Protein AF-A0A2V7VMG2-F1 (afdb_monomer)

Mean predicted aligned error: 9.2 Å

Structure (mmCIF, N/CA/C/O backbone):
data_AF-A0A2V7VMG2-F1
#
_entry.id   AF-A0A2V7VMG2-F1
#
loop_
_atom_site.group_PDB
_atom_site.id
_atom_site.type_symbol
_atom_site.label_atom_id
_atom_site.label_alt_id
_atom_site.label_comp_id
_atom_site.label_asym_id
_atom_site.label_entity_id
_atom_site.label_seq_id
_atom_site.pdbx_PDB_ins_code
_atom_site.Cartn_x
_atom_site.Cartn_y
_atom_site.Cartn_z
_atom_site.occupancy
_atom_site.B_iso_or_equiv
_atom_site.auth_seq_id
_atom_site.auth_comp_id
_atom_site.auth_asym_id
_atom_site.auth_atom_id
_atom_site.pdbx_PDB_model_num
ATOM 1 N N . MET A 1 1 ? -6.473 -31.212 -32.676 1.00 52.03 1 MET A N 1
ATOM 2 C CA . MET A 1 1 ? -7.184 -30.825 -31.430 1.00 52.03 1 MET A CA 1
ATOM 3 C C . MET A 1 1 ? -6.421 -31.169 -30.151 1.00 52.03 1 MET A C 1
ATOM 5 O O . MET A 1 1 ? -6.464 -30.375 -29.229 1.00 52.03 1 MET A O 1
ATOM 9 N N . ARG A 1 2 ? -5.682 -32.286 -30.075 1.00 48.19 2 ARG A N 1
ATOM 10 C CA . ARG A 1 2 ? -5.000 -32.722 -28.838 1.00 48.19 2 ARG A CA 1
ATOM 11 C C . ARG A 1 2 ? -3.807 -31.852 -28.399 1.00 48.19 2 ARG A C 1
ATOM 13 O O . ARG A 1 2 ? -3.529 -31.762 -27.213 1.00 48.19 2 ARG A O 1
ATOM 20 N N . THR A 1 3 ? -3.146 -31.175 -29.338 1.00 43.31 3 THR A N 1
ATOM 21 C CA . THR A 1 3 ? -2.019 -30.265 -29.062 1.00 43.31 3 THR A CA 1
ATOM 22 C C . THR A 1 3 ? -2.453 -28.898 -28.535 1.00 43.31 3 THR A C 1
ATOM 24 O O . THR A 1 3 ? -1.724 -28.315 -27.749 1.00 43.31 3 THR A O 1
ATOM 27 N N . LEU A 1 4 ? -3.655 -28.423 -28.886 1.00 49.12 4 LEU A N 1
ATOM 28 C CA . LEU A 1 4 ? -4.222 -27.167 -28.3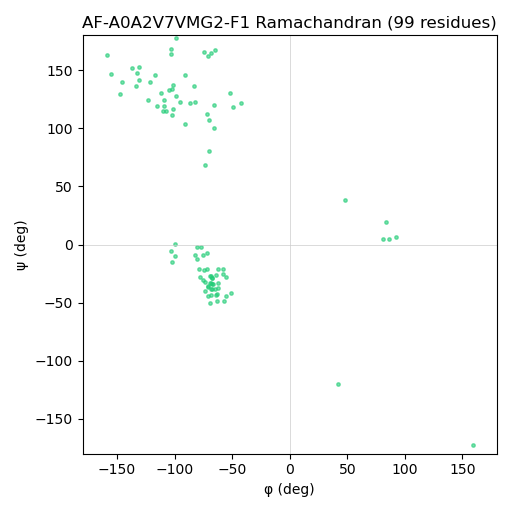67 1.00 49.12 4 LEU A CA 1
ATOM 29 C C . LEU A 1 4 ? -4.597 -27.271 -26.878 1.00 49.12 4 LEU A C 1
ATOM 31 O O . LEU A 1 4 ? -4.456 -26.306 -26.137 1.00 49.12 4 LEU A O 1
ATOM 35 N N . LEU A 1 5 ? -5.022 -28.457 -26.428 1.00 51.56 5 LEU A N 1
ATOM 36 C CA . LEU A 1 5 ? -5.315 -28.733 -25.016 1.00 51.56 5 LEU A CA 1
ATOM 37 C C . LEU A 1 5 ? -4.053 -28.712 -24.137 1.00 51.56 5 LEU A C 1
ATOM 39 O O . LEU A 1 5 ? -4.112 -28.267 -22.994 1.00 51.56 5 LEU A O 1
ATOM 43 N N . ALA A 1 6 ? -2.908 -29.150 -24.672 1.00 51.16 6 ALA A N 1
ATOM 44 C CA . ALA A 1 6 ? -1.647 -29.173 -23.932 1.00 51.16 6 ALA A CA 1
ATOM 45 C C . ALA A 1 6 ? -1.078 -27.763 -23.691 1.00 51.16 6 ALA A C 1
ATOM 47 O O . ALA A 1 6 ? -0.536 -27.496 -22.620 1.00 51.16 6 ALA A O 1
ATOM 48 N N . THR A 1 7 ? -1.248 -26.835 -24.639 1.00 53.06 7 THR A N 1
ATOM 49 C CA . THR A 1 7 ? -0.768 -25.450 -24.496 1.00 53.06 7 THR A CA 1
ATOM 50 C C . THR A 1 7 ? -1.572 -24.652 -23.469 1.00 53.06 7 THR A C 1
ATOM 52 O O . THR A 1 7 ? -0.994 -23.871 -22.718 1.00 53.06 7 THR A O 1
ATOM 55 N N . VAL A 1 8 ? -2.889 -24.877 -23.380 1.00 54.75 8 VAL A N 1
ATOM 56 C CA . VAL A 1 8 ? -3.749 -24.229 -22.370 1.00 54.75 8 VAL A CA 1
ATOM 57 C C . VAL A 1 8 ? -3.414 -24.717 -20.955 1.00 54.75 8 VAL A C 1
ATOM 59 O O . VAL A 1 8 ? -3.376 -23.917 -20.024 1.00 54.75 8 VAL A O 1
ATOM 62 N N . ALA A 1 9 ? -3.100 -26.006 -20.788 1.00 51.69 9 ALA A N 1
ATOM 63 C CA . ALA A 1 9 ? -2.751 -26.575 -19.485 1.00 51.69 9 ALA A CA 1
ATOM 64 C C . ALA A 1 9 ? -1.424 -26.029 -18.917 1.00 51.69 9 ALA A C 1
ATOM 66 O O . ALA A 1 9 ? -1.313 -25.830 -17.710 1.00 51.69 9 ALA A O 1
ATOM 67 N N . ILE A 1 10 ? -0.439 -25.729 -19.773 1.00 54.53 10 ILE A N 1
ATOM 68 C CA . ILE A 1 10 ? 0.854 -25.157 -19.351 1.00 54.53 10 ILE A CA 1
ATOM 69 C C . ILE A 1 10 ? 0.710 -23.679 -18.949 1.00 54.53 10 ILE A C 1
ATOM 71 O O . ILE A 1 10 ? 1.377 -23.233 -18.017 1.00 54.53 10 ILE A O 1
ATOM 75 N N . ALA A 1 11 ? -0.205 -22.932 -19.574 1.00 52.28 11 ALA A N 1
ATOM 76 C CA . ALA A 1 11 ? -0.474 -21.538 -19.208 1.00 52.28 11 ALA A CA 1
ATOM 77 C C . ALA A 1 11 ? -1.134 -21.389 -17.820 1.00 52.28 11 ALA A C 1
ATOM 79 O O . ALA A 1 11 ? -0.928 -20.384 -17.145 1.00 52.28 11 ALA A O 1
ATOM 80 N N . LEU A 1 12 ? -1.879 -22.401 -17.360 1.00 51.44 12 LEU A N 1
ATOM 81 C CA . LEU A 1 12 ? -2.544 -22.403 -16.048 1.00 51.44 12 LEU A CA 1
ATOM 82 C C . LEU A 1 12 ? -1.598 -22.724 -14.876 1.00 51.44 12 LEU A C 1
ATOM 84 O O . LEU A 1 12 ? -1.889 -22.352 -13.745 1.00 51.44 12 LEU A O 1
ATOM 88 N N . LEU A 1 13 ? -0.452 -23.364 -15.133 1.00 49.19 13 LEU A N 1
ATOM 89 C CA . LEU A 1 13 ? 0.559 -23.692 -14.111 1.00 49.19 13 LEU A CA 1
ATOM 90 C C . LEU A 1 13 ? 1.480 -22.508 -13.764 1.00 49.19 13 LEU A C 1
ATOM 92 O O . LEU A 1 13 ? 2.204 -22.564 -12.773 1.00 49.19 13 LEU A O 1
ATOM 96 N N . GLY A 1 14 ? 1.456 -21.443 -14.570 1.00 47.25 14 GLY A N 1
ATOM 97 C CA . GLY A 1 14 ? 2.219 -20.211 -14.351 1.00 47.25 14 GLY A CA 1
ATOM 98 C C . GLY A 1 14 ? 1.410 -19.073 -13.728 1.00 47.25 14 GLY A C 1
ATOM 99 O O . GLY A 1 14 ? 1.964 -17.993 -13.522 1.00 47.25 14 GLY A O 1
ATOM 100 N N . ALA A 1 15 ? 0.121 -19.288 -13.436 1.00 46.22 15 ALA A N 1
ATOM 101 C CA . ALA A 1 15 ? -0.719 -18.318 -12.748 1.00 46.22 15 ALA A CA 1
ATOM 102 C C . ALA A 1 15 ? -0.264 -18.223 -11.289 1.00 46.22 15 ALA A C 1
ATOM 104 O O . ALA A 1 15 ? -0.829 -18.844 -10.388 1.00 46.22 15 ALA A O 1
ATOM 105 N N . ARG A 1 16 ? 0.811 -17.460 -11.068 1.00 51.56 16 ARG A N 1
ATOM 106 C CA . ARG A 1 16 ? 1.164 -16.999 -9.735 1.00 51.56 16 ARG A CA 1
ATOM 107 C C . ARG A 1 16 ? -0.087 -16.348 -9.158 1.00 51.56 16 ARG A C 1
ATOM 109 O O . ARG A 1 16 ? -0.712 -15.556 -9.870 1.00 51.56 16 ARG A O 1
ATOM 116 N N . PRO A 1 17 ? -0.487 -16.705 -7.930 1.00 46.31 17 PRO A N 1
ATOM 117 C CA . PRO A 1 17 ? -1.581 -16.018 -7.283 1.00 46.31 17 PRO A CA 1
ATOM 118 C C . PRO A 1 17 ? -1.325 -14.512 -7.394 1.00 46.31 17 PRO A C 1
ATOM 120 O O . PRO A 1 17 ? -0.293 -14.029 -6.936 1.00 46.31 17 PRO A O 1
ATOM 123 N N . ALA A 1 18 ? -2.223 -13.792 -8.071 1.00 45.47 18 ALA A N 1
ATOM 124 C CA . ALA A 1 18 ? -2.206 -12.336 -8.134 1.00 45.47 18 ALA A CA 1
ATOM 125 C C . ALA A 1 18 ? -2.671 -11.825 -6.767 1.00 45.47 18 ALA A C 1
ATOM 127 O O . ALA A 1 18 ? -3.807 -11.396 -6.588 1.00 45.47 18 ALA A O 1
ATOM 128 N N . TRP A 1 19 ? -1.833 -12.047 -5.763 1.00 42.88 19 TRP A N 1
ATOM 129 C CA . TRP A 1 19 ? -2.034 -11.575 -4.407 1.00 42.88 19 TRP A CA 1
ATOM 130 C C . TRP A 1 19 ? -1.372 -10.213 -4.303 1.00 42.88 19 TRP A C 1
ATOM 132 O O . TRP A 1 19 ? -0.399 -9.926 -4.992 1.00 42.88 19 TRP A O 1
ATOM 142 N N . ALA A 1 20 ? -1.965 -9.344 -3.512 1.00 49.66 20 ALA A N 1
ATOM 143 C CA . ALA A 1 20 ? -1.495 -7.993 -3.325 1.00 49.66 20 ALA A CA 1
ATOM 144 C C . ALA A 1 20 ? -0.543 -7.974 -2.161 1.00 49.66 20 ALA A C 1
ATOM 146 O O . ALA A 1 20 ? -0.901 -8.224 -1.023 1.00 49.66 20 ALA A O 1
ATOM 147 N N . VAL A 1 21 ? 0.720 -7.891 -2.535 1.00 60.25 21 VAL A N 1
ATOM 148 C CA . VAL A 1 21 ? 1.862 -8.144 -1.686 1.00 60.25 21 VAL A CA 1
ATOM 149 C C . VAL A 1 21 ? 2.924 -7.173 -2.165 1.00 60.25 21 VAL A C 1
ATOM 151 O O . VAL A 1 21 ? 3.067 -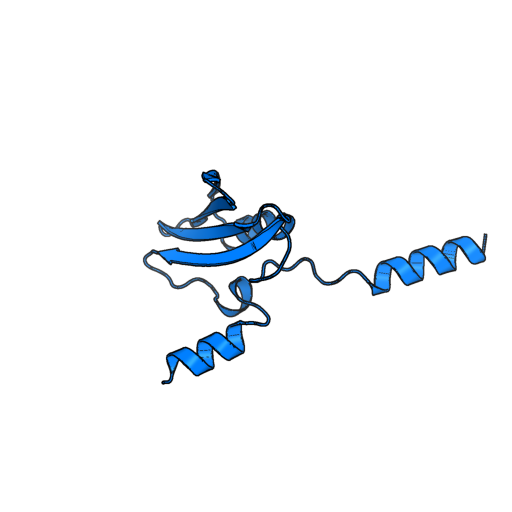6.953 -3.371 1.00 60.25 21 VAL A O 1
ATOM 154 N N . LEU A 1 22 ? 3.665 -6.581 -1.234 1.00 75.38 22 LEU A N 1
ATOM 155 C CA . LEU A 1 22 ? 4.881 -5.838 -1.554 1.00 75.38 22 LEU A CA 1
ATOM 156 C C . LEU A 1 22 ? 5.713 -6.611 -2.603 1.00 75.38 22 LEU A C 1
ATOM 158 O O . LEU A 1 22 ? 6.062 -7.770 -2.395 1.00 75.38 22 LEU A O 1
ATOM 162 N N . GLY A 1 23 ? 5.981 -5.989 -3.751 1.00 76.94 23 GLY A N 1
ATOM 163 C CA . GLY A 1 23 ? 6.642 -6.608 -4.905 1.00 76.94 23 GLY A CA 1
ATOM 164 C C . GLY A 1 23 ? 5.712 -7.231 -5.961 1.00 76.94 23 GLY A C 1
ATOM 165 O O . GLY A 1 23 ? 6.189 -7.896 -6.879 1.00 76.94 23 GLY A O 1
ATOM 166 N N . GLN A 1 24 ? 4.387 -7.064 -5.857 1.00 80.75 24 GLN A N 1
ATOM 167 C CA . GLN A 1 24 ? 3.408 -7.535 -6.852 1.00 80.75 24 GLN A CA 1
ATOM 168 C C . GLN A 1 24 ? 2.879 -6.403 -7.743 1.00 80.75 24 GLN A C 1
ATOM 170 O O . GLN A 1 24 ? 3.103 -5.219 -7.497 1.00 80.75 24 GLN A O 1
ATOM 175 N N . GLY A 1 25 ? 2.180 -6.778 -8.818 1.00 82.19 25 GLY A N 1
ATOM 176 C CA . GLY A 1 25 ? 1.679 -5.841 -9.826 1.00 82.19 25 GLY A CA 1
ATOM 177 C C . GLY A 1 25 ? 0.511 -4.952 -9.362 1.00 82.19 25 GLY A C 1
ATOM 178 O O . GLY A 1 25 ? -0.217 -5.289 -8.433 1.00 82.19 25 GLY A O 1
ATOM 179 N N . MET A 1 26 ? 0.256 -3.852 -10.077 1.00 79.50 26 MET A N 1
ATOM 180 C CA . MET A 1 26 ? -0.833 -2.885 -9.827 1.00 79.50 26 MET A CA 1
ATOM 181 C C . MET A 1 26 ? -2.239 -3.510 -9.773 1.00 79.50 26 MET A C 1
ATOM 183 O O . MET A 1 26 ? -3.120 -2.990 -9.092 1.00 79.50 26 MET A O 1
ATOM 187 N N . SER A 1 27 ? -2.476 -4.630 -10.465 1.00 77.81 27 SER A N 1
ATOM 188 C CA . SER A 1 27 ? -3.754 -5.365 -10.406 1.00 77.81 27 SER A CA 1
ATOM 189 C C . SER A 1 27 ? -4.123 -5.804 -8.988 1.00 77.81 27 SER A C 1
ATOM 191 O O . SER A 1 27 ? -5.289 -6.061 -8.684 1.00 77.81 27 SER A O 1
ATOM 193 N N . SER A 1 28 ? -3.125 -5.872 -8.119 1.00 77.81 28 SER A N 1
ATOM 194 C CA . SER A 1 28 ? -3.251 -6.344 -6.763 1.00 77.81 28 SER A CA 1
ATOM 195 C C . SER A 1 28 ? -3.934 -5.325 -5.831 1.00 77.81 28 SER A C 1
ATOM 197 O O . SER A 1 28 ? -4.782 -5.719 -5.033 1.00 77.81 28 SER A O 1
ATOM 199 N N . VAL A 1 29 ? -3.784 -4.022 -6.092 1.00 83.56 29 VAL A N 1
ATOM 200 C CA . VAL A 1 29 ? -4.497 -2.933 -5.392 1.00 83.56 29 VAL A CA 1
ATOM 201 C C . VAL A 1 29 ? -6.018 -3.157 -5.341 1.00 83.56 29 VAL A C 1
ATOM 203 O O . VAL A 1 29 ? -6.685 -2.917 -4.334 1.00 83.56 29 VAL A O 1
ATOM 206 N N . SER A 1 30 ? -6.612 -3.629 -6.445 1.00 86.69 30 SER A N 1
ATOM 207 C CA . SER A 1 30 ? -8.057 -3.890 -6.497 1.00 86.69 30 SER A CA 1
ATOM 208 C C . SER A 1 30 ? -8.475 -5.046 -5.585 1.00 86.69 30 SER A C 1
ATOM 210 O O . SER A 1 30 ? -9.619 -5.070 -5.130 1.00 86.69 30 SER A O 1
ATOM 212 N N . SER A 1 31 ? -7.585 -6.009 -5.343 1.00 88.00 31 SER A N 1
ATOM 213 C CA . SER A 1 31 ? -7.836 -7.121 -4.422 1.00 88.00 31 SER A CA 1
ATOM 214 C C . SER A 1 31 ? -7.770 -6.642 -2.973 1.00 88.00 31 SER A C 1
ATOM 216 O O . SER A 1 31 ? -8.641 -6.996 -2.177 1.00 88.00 31 SER A O 1
ATOM 218 N N . ASP A 1 32 ? -6.820 -5.766 -2.645 1.00 86.19 32 ASP A N 1
ATOM 219 C CA . ASP A 1 32 ? -6.714 -5.163 -1.310 1.00 86.19 32 ASP A CA 1
ATOM 220 C C . ASP A 1 32 ? -7.901 -4.272 -0.982 1.00 86.19 32 ASP A C 1
ATOM 222 O O . ASP A 1 32 ? -8.452 -4.344 0.120 1.00 86.19 32 ASP A O 1
ATOM 226 N N . GLN A 1 33 ? -8.399 -3.520 -1.965 1.00 92.62 33 GLN A N 1
ATOM 227 C CA . GLN A 1 33 ? -9.631 -2.756 -1.804 1.00 92.62 33 GLN A CA 1
ATOM 228 C C . GLN A 1 33 ? -10.798 -3.656 -1.359 1.00 92.62 33 GLN A C 1
ATOM 230 O O . GLN A 1 33 ? -11.568 -3.284 -0.467 1.00 92.62 33 GLN A O 1
ATOM 235 N N . GLN A 1 34 ? -10.943 -4.833 -1.977 1.00 91.00 34 GLN A N 1
ATOM 236 C CA . GLN A 1 34 ? -12.011 -5.781 -1.655 1.00 91.00 34 GLN A CA 1
ATOM 237 C C . GLN A 1 34 ? -11.833 -6.388 -0.259 1.00 91.00 34 GLN A C 1
ATOM 239 O O . GLN A 1 34 ? -12.805 -6.467 0.496 1.00 91.00 34 GLN A O 1
ATOM 244 N N . ARG A 1 35 ? -10.604 -6.774 0.102 1.00 87.75 35 ARG A N 1
ATOM 245 C CA . ARG A 1 35 ? -10.259 -7.367 1.408 1.00 87.75 35 ARG A CA 1
ATOM 246 C C . ARG A 1 35 ? -10.498 -6.398 2.557 1.00 87.75 35 ARG A C 1
ATOM 248 O O . ARG A 1 35 ? -11.201 -6.727 3.511 1.00 87.75 35 ARG A O 1
ATOM 255 N N . LEU A 1 36 ? -10.002 -5.170 2.414 1.00 90.44 36 LEU A N 1
ATOM 256 C CA . LEU A 1 36 ? -10.180 -4.089 3.385 1.00 90.44 36 LEU A CA 1
ATOM 257 C C . LEU A 1 36 ? -11.615 -3.543 3.402 1.00 90.44 36 LEU A C 1
ATOM 259 O O . LEU A 1 36 ? -11.944 -2.706 4.244 1.00 90.44 36 LEU A O 1
ATOM 263 N N . LYS A 1 37 ? -12.472 -3.990 2.468 1.00 92.88 37 LYS A N 1
ATOM 264 C CA . LYS A 1 37 ? -13.834 -3.474 2.243 1.00 92.88 37 LYS A CA 1
ATOM 265 C C . LYS A 1 37 ? -13.834 -1.947 2.173 1.00 92.88 37 LYS A C 1
ATOM 267 O O . LYS A 1 37 ? -14.713 -1.274 2.714 1.00 92.88 37 LYS A O 1
ATOM 272 N N . GLY A 1 38 ? -12.786 -1.415 1.553 1.00 92.88 38 GLY A N 1
ATOM 273 C CA . GLY A 1 38 ? -12.444 -0.009 1.603 1.00 92.88 38 GLY A CA 1
ATOM 274 C C . GLY A 1 38 ? -12.813 0.728 0.327 1.00 92.88 38 GLY A C 1
ATOM 275 O O . GLY A 1 38 ? -13.053 0.153 -0.739 1.00 92.88 38 GLY A O 1
ATOM 276 N N . ARG A 1 39 ? -12.833 2.052 0.427 1.00 96.50 39 ARG A N 1
ATOM 277 C CA . ARG A 1 39 ? -12.940 2.928 -0.735 1.00 96.50 39 ARG A CA 1
ATOM 278 C C . ARG A 1 39 ? -11.547 3.200 -1.289 1.00 96.50 39 ARG A C 1
ATOM 280 O O . ARG A 1 39 ? -10.726 3.771 -0.579 1.00 96.50 39 ARG A O 1
ATOM 287 N N . LEU A 1 40 ? -11.328 2.853 -2.556 1.00 96.06 40 LEU A N 1
ATOM 288 C CA . LEU A 1 40 ? -10.094 3.162 -3.276 1.00 96.06 40 LEU A CA 1
ATOM 289 C C . LEU A 1 40 ? -10.125 4.586 -3.850 1.00 96.06 40 LEU A C 1
ATOM 291 O O . LEU A 1 40 ? -11.125 5.024 -4.429 1.00 96.06 40 LEU A O 1
ATOM 295 N N . ARG A 1 41 ? -9.011 5.300 -3.706 1.00 96.38 41 ARG A N 1
ATOM 296 C CA . ARG A 1 41 ? -8.679 6.533 -4.425 1.00 96.38 41 ARG A CA 1
ATOM 297 C C . ARG A 1 41 ? -7.272 6.407 -4.986 1.00 96.38 41 ARG A C 1
ATOM 299 O O . ARG A 1 41 ? -6.392 5.887 -4.314 1.00 96.38 41 ARG A O 1
ATOM 306 N N . SER A 1 42 ? -7.054 6.914 -6.191 1.00 94.31 42 SER A N 1
ATOM 307 C CA . SER A 1 42 ? -5.737 6.895 -6.826 1.00 94.31 42 SER A CA 1
ATOM 308 C C . SER A 1 42 ? -5.284 8.308 -7.154 1.00 94.31 42 SER A C 1
ATOM 310 O O . SER A 1 42 ? -6.082 9.133 -7.599 1.00 94.31 42 SER A O 1
ATOM 312 N N . ALA A 1 43 ? -4.000 8.572 -6.946 1.00 92.06 43 ALA A N 1
ATOM 313 C CA . ALA A 1 43 ? -3.338 9.812 -7.313 1.00 92.06 43 ALA A CA 1
ATOM 314 C C . ALA A 1 43 ? -2.022 9.494 -8.028 1.00 92.06 43 ALA A C 1
ATOM 316 O O . ALA A 1 43 ? -1.364 8.501 -7.731 1.00 92.06 43 ALA A O 1
ATOM 317 N N . THR A 1 44 ? -1.627 10.337 -8.976 1.00 91.50 44 THR A N 1
ATOM 318 C CA . THR A 1 44 ? -0.313 10.222 -9.624 1.00 91.50 44 THR A CA 1
ATOM 319 C C . THR A 1 44 ? 0.659 11.147 -8.902 1.00 91.50 44 THR A C 1
ATOM 321 O O . THR A 1 44 ? 0.380 12.337 -8.777 1.00 91.50 44 THR A O 1
ATOM 324 N N . GLY A 1 45 ? 1.758 10.596 -8.391 1.00 82.81 45 GLY A N 1
ATOM 325 C CA . GLY A 1 45 ? 2.881 11.351 -7.841 1.00 82.81 45 GLY A CA 1
ATOM 326 C C . GLY A 1 45 ? 4.013 11.488 -8.860 1.00 82.81 45 GLY A C 1
ATOM 327 O O . GLY A 1 45 ? 3.954 10.938 -9.962 1.00 82.81 45 GLY A O 1
ATOM 328 N N . GLU A 1 46 ? 5.078 12.199 -8.492 1.00 89.12 46 GLU A N 1
ATOM 329 C CA . GLU A 1 46 ? 6.299 12.197 -9.298 1.00 89.12 46 GLU A CA 1
ATOM 330 C C . GLU A 1 46 ? 7.014 10.849 -9.156 1.00 89.12 46 GLU A C 1
ATOM 332 O O . GLU A 1 46 ? 7.501 10.492 -8.086 1.00 89.12 46 GLU A O 1
ATOM 337 N N . GLY A 1 47 ? 7.055 10.080 -10.247 1.00 91.06 47 GLY A N 1
ATOM 338 C CA . GLY A 1 47 ? 7.777 8.808 -10.307 1.00 91.06 47 GLY A CA 1
ATOM 339 C C . GLY A 1 47 ? 7.053 7.600 -9.703 1.00 91.06 47 GLY A C 1
ATOM 340 O O . GLY A 1 47 ? 7.642 6.525 -9.681 1.00 91.06 47 GLY A O 1
ATOM 341 N N . PHE A 1 48 ? 5.802 7.730 -9.246 1.00 94.00 48 PHE A N 1
ATOM 342 C CA . PHE A 1 48 ? 4.974 6.610 -8.776 1.00 94.00 48 PHE A CA 1
ATOM 343 C C . PHE A 1 48 ? 3.474 6.946 -8.807 1.00 94.00 48 PHE A C 1
ATOM 345 O O . PHE A 1 48 ? 3.076 8.110 -8.841 1.00 94.00 48 PHE A O 1
ATOM 352 N N . SER A 1 49 ? 2.623 5.926 -8.745 1.00 95.38 49 SER A N 1
ATOM 353 C CA . SER A 1 49 ? 1.187 6.068 -8.484 1.00 95.38 49 SER A CA 1
ATOM 354 C C . SER A 1 49 ? 0.879 5.705 -7.033 1.00 95.38 49 SER A C 1
ATOM 356 O O . SER A 1 49 ? 1.363 4.701 -6.519 1.00 95.38 49 SER A O 1
ATOM 358 N N . LEU A 1 50 ? 0.082 6.535 -6.364 1.00 95.94 50 LEU A N 1
ATOM 359 C CA . LEU A 1 50 ? -0.404 6.302 -5.010 1.00 95.94 50 LEU A CA 1
ATOM 360 C C . LEU A 1 50 ? -1.819 5.736 -5.069 1.00 95.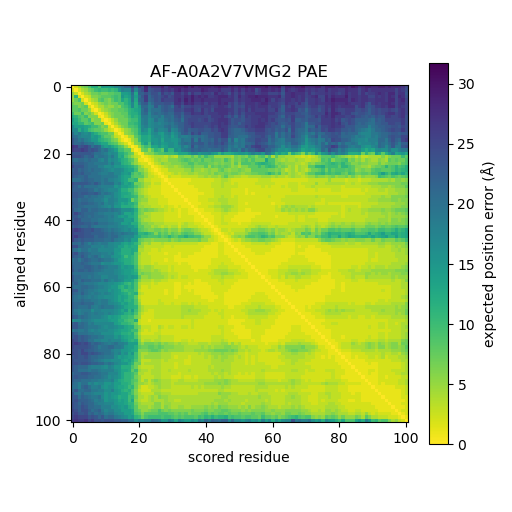94 50 LEU A C 1
ATOM 362 O O . LEU A 1 50 ? -2.707 6.342 -5.672 1.00 95.94 50 LEU A O 1
ATOM 366 N N . HIS A 1 51 ? -2.036 4.620 -4.387 1.00 96.31 51 HIS A N 1
ATOM 367 C CA . HIS A 1 51 ? -3.346 4.020 -4.193 1.00 96.31 51 HIS A CA 1
ATOM 368 C C . HIS A 1 51 ? -3.700 4.052 -2.707 1.00 96.31 51 HIS A C 1
ATOM 370 O O . HIS A 1 51 ? -2.987 3.510 -1.871 1.00 96.31 51 HIS A O 1
ATOM 376 N N . GLU A 1 52 ? -4.786 4.739 -2.372 1.00 96.81 52 GLU A N 1
ATOM 377 C CA . GLU A 1 52 ? -5.276 4.928 -1.013 1.00 96.81 52 GLU A CA 1
ATOM 378 C C . GLU A 1 52 ? -6.565 4.130 -0.810 1.00 96.81 52 GLU A C 1
ATOM 380 O O . GLU A 1 52 ? -7.572 4.391 -1.471 1.00 96.81 52 GLU A O 1
ATOM 385 N N . ILE A 1 53 ? -6.558 3.188 0.130 1.00 96.75 53 ILE A N 1
ATOM 386 C CA . ILE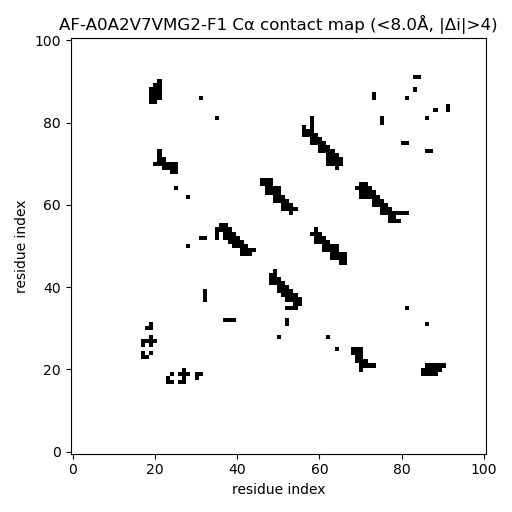 A 1 53 ? -7.721 2.389 0.513 1.00 96.75 53 ILE A CA 1
ATOM 387 C C . ILE A 1 53 ? -8.151 2.820 1.910 1.00 96.75 53 ILE A C 1
ATOM 389 O O . ILE A 1 53 ? -7.419 2.654 2.881 1.00 96.75 53 ILE A O 1
ATOM 393 N N . THR A 1 54 ? -9.346 3.397 2.021 1.00 97.06 54 THR A N 1
ATOM 394 C CA . THR A 1 54 ? -9.930 3.784 3.314 1.00 97.06 54 THR A CA 1
ATOM 395 C C . THR A 1 54 ? -10.977 2.761 3.738 1.00 97.06 54 THR A C 1
ATOM 397 O O . THR A 1 54 ? -12.027 2.666 3.099 1.00 97.06 54 THR A O 1
ATOM 400 N N . ALA A 1 55 ? -10.694 2.000 4.794 1.00 95.69 55 ALA A N 1
ATOM 401 C CA . ALA A 1 55 ? -11.620 1.047 5.399 1.00 95.69 55 ALA A CA 1
ATOM 402 C C . ALA A 1 55 ? -12.72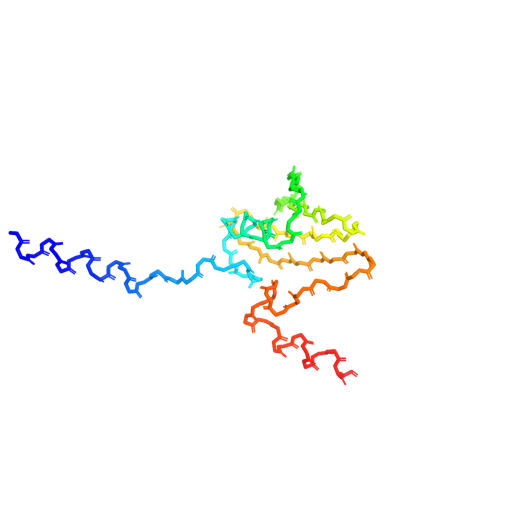0 1.754 6.215 1.00 95.69 55 ALA A C 1
ATOM 404 O O . ALA A 1 55 ? -12.636 2.946 6.524 1.00 95.69 55 ALA A O 1
ATOM 405 N N . ALA A 1 56 ? -13.780 1.016 6.558 1.00 94.50 56 ALA A N 1
ATOM 406 C CA . ALA A 1 56 ? -14.952 1.560 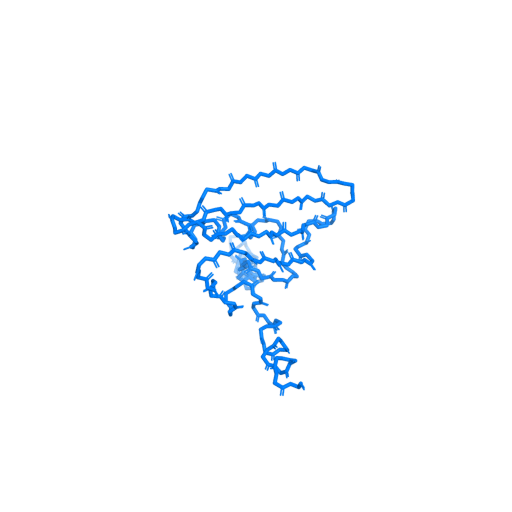7.253 1.00 94.50 56 ALA A CA 1
ATOM 407 C C . ALA A 1 56 ? -14.650 2.085 8.669 1.00 94.50 56 ALA A C 1
ATOM 409 O O . ALA A 1 56 ? -15.343 2.974 9.157 1.00 94.50 56 ALA A O 1
ATOM 410 N N . ASP A 1 57 ? -13.614 1.553 9.314 1.00 93.81 57 ASP A N 1
ATOM 411 C CA . ASP A 1 57 ? -13.128 1.981 10.628 1.00 93.81 57 ASP A CA 1
ATOM 412 C C . ASP A 1 57 ? -12.231 3.235 10.563 1.00 93.81 57 ASP A C 1
ATOM 414 O O . ASP A 1 57 ? -11.789 3.733 11.595 1.00 93.81 57 ASP A O 1
ATOM 418 N N . GLY A 1 58 ? -11.965 3.764 9.364 1.00 94.44 58 GLY A N 1
ATOM 419 C CA . GLY A 1 58 ? -11.067 4.897 9.145 1.00 94.44 58 GLY A CA 1
ATOM 420 C C . GLY A 1 58 ? -9.595 4.512 8.984 1.00 94.44 58 GLY A C 1
ATOM 421 O O . GLY A 1 58 ? -8.758 5.406 8.850 1.00 94.44 58 GLY A O 1
ATOM 422 N N . THR A 1 59 ? -9.262 3.219 8.960 1.00 95.81 59 THR A N 1
ATOM 423 C CA . THR A 1 59 ? -7.916 2.752 8.620 1.00 95.81 59 THR A CA 1
ATOM 424 C C . THR A 1 59 ? -7.615 3.072 7.158 1.00 95.81 59 THR A C 1
ATOM 426 O O . THR A 1 59 ? -8.322 2.650 6.242 1.00 95.81 59 THR A O 1
ATOM 429 N N . LEU A 1 60 ? -6.563 3.857 6.942 1.00 96.69 60 LEU A N 1
ATOM 430 C CA . LEU A 1 60 ? -6.053 4.246 5.637 1.00 96.69 60 LEU A CA 1
ATOM 431 C C . LEU A 1 60 ? -4.825 3.404 5.307 1.00 96.69 60 LEU A C 1
ATOM 433 O O . LEU A 1 60 ? -3.804 3.534 5.981 1.00 96.69 60 LEU A O 1
ATOM 437 N N . VAL A 1 61 ? -4.911 2.603 4.251 1.00 96.19 61 VAL A N 1
ATOM 438 C CA . VAL A 1 61 ? -3.780 1.896 3.641 1.00 96.19 61 VAL A CA 1
ATOM 439 C C . VAL A 1 61 ? -3.342 2.652 2.390 1.00 96.19 61 VAL A C 1
ATOM 441 O O . VAL A 1 61 ? -4.174 3.143 1.629 1.00 96.19 61 VAL A O 1
ATOM 444 N N . ARG A 1 62 ? -2.031 2.791 2.206 1.00 96.31 62 ARG A N 1
ATOM 445 C CA . ARG A 1 62 ? -1.395 3.426 1.053 1.00 96.31 62 ARG A CA 1
ATOM 446 C C . ARG A 1 62 ? -0.444 2.453 0.393 1.00 96.31 62 ARG A C 1
ATOM 448 O O . ARG A 1 62 ? 0.504 2.018 1.041 1.00 96.31 62 ARG A O 1
ATOM 455 N N . GLU A 1 63 ? -0.649 2.220 -0.888 1.00 95.31 63 GLU A N 1
ATOM 456 C CA . GLU A 1 63 ? 0.221 1.427 -1.748 1.00 95.31 63 GLU A CA 1
ATOM 457 C C . GLU A 1 63 ? 0.894 2.335 -2.775 1.00 95.31 63 GLU A C 1
ATOM 459 O O . GLU A 1 63 ? 0.252 3.162 -3.431 1.00 95.31 63 GLU A O 1
ATOM 464 N N . TYR A 1 64 ? 2.211 2.192 -2.889 1.00 94.56 64 TYR A N 1
ATOM 465 C CA . TYR A 1 64 ? 3.059 2.986 -3.768 1.00 94.56 64 TYR A CA 1
ATOM 466 C C . TYR A 1 64 ? 3.495 2.116 -4.939 1.00 94.56 64 TYR A C 1
ATOM 468 O O . TYR A 1 64 ? 4.209 1.132 -4.747 1.00 94.56 64 TYR A O 1
ATOM 476 N N . VAL A 1 65 ? 3.061 2.474 -6.144 1.00 94.44 65 VAL A N 1
ATOM 477 C CA . VAL A 1 65 ? 3.262 1.680 -7.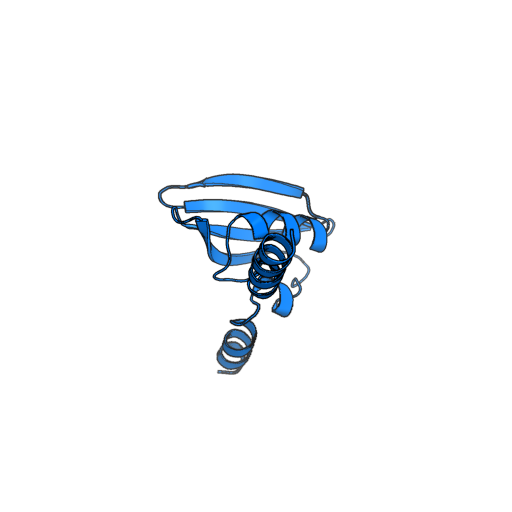358 1.00 94.44 65 VAL A CA 1
ATOM 478 C C . VAL A 1 65 ? 4.271 2.365 -8.269 1.00 94.44 65 VAL A C 1
ATOM 480 O O . VAL A 1 65 ? 4.100 3.525 -8.641 1.00 94.44 65 VAL A O 1
ATOM 483 N N . SER A 1 66 ? 5.333 1.656 -8.635 1.00 93.81 66 SER A N 1
ATOM 484 C CA . SER A 1 66 ? 6.375 2.153 -9.530 1.00 93.81 66 SER A CA 1
ATOM 485 C C . SER A 1 66 ? 5.841 2.338 -10.960 1.00 93.81 66 SER A C 1
ATOM 487 O O . SER A 1 66 ? 4.809 1.765 -11.318 1.00 93.81 66 SER A O 1
ATOM 489 N N . PRO A 1 67 ? 6.553 3.060 -11.843 1.00 91.75 67 PRO A N 1
ATOM 490 C CA . PRO A 1 67 ? 6.173 3.162 -13.253 1.00 91.75 67 PRO A CA 1
ATOM 491 C C . PRO A 1 67 ? 6.194 1.808 -13.981 1.00 91.75 67 PRO A C 1
ATOM 493 O O . PRO A 1 67 ? 5.534 1.651 -15.004 1.00 91.75 67 PRO A O 1
ATOM 496 N N . ALA A 1 68 ? 6.924 0.821 -13.443 1.00 90.88 68 ALA A N 1
ATOM 497 C CA . ALA A 1 68 ? 6.917 -0.561 -13.921 1.00 90.88 68 ALA A CA 1
ATOM 498 C C . ALA A 1 68 ? 5.666 -1.348 -13.475 1.00 90.88 68 ALA A C 1
ATOM 500 O O . ALA A 1 68 ? 5.495 -2.503 -13.858 1.00 90.88 68 ALA A O 1
ATOM 501 N N . GLY A 1 69 ? 4.782 -0.728 -12.687 1.00 88.56 69 GLY A N 1
ATOM 502 C CA . GLY A 1 69 ? 3.539 -1.321 -12.213 1.00 88.56 69 GLY A CA 1
ATOM 503 C C . GLY A 1 69 ? 3.699 -2.186 -10.967 1.00 88.56 69 GLY A C 1
ATOM 504 O O . GLY A 1 69 ? 2.814 -2.992 -10.712 1.00 88.56 69 GLY A O 1
ATOM 505 N N . GLU A 1 70 ? 4.785 -2.041 -10.206 1.00 90.88 70 GLU A N 1
ATOM 506 C CA . GLU A 1 70 ? 5.081 -2.854 -9.017 1.00 90.88 70 GLU A CA 1
ATOM 507 C C . GLU A 1 70 ? 4.841 -2.071 -7.722 1.00 90.88 70 GLU A C 1
ATOM 509 O O . GLU A 1 70 ? 5.307 -0.937 -7.593 1.00 90.88 70 GLU A O 1
ATOM 514 N N . VAL A 1 71 ? 4.152 -2.674 -6.750 1.00 92.19 71 VAL A N 1
ATOM 515 C CA . VAL A 1 71 ? 4.000 -2.116 -5.401 1.00 92.19 71 VAL A CA 1
ATOM 516 C C . VAL A 1 71 ? 5.345 -2.193 -4.680 1.00 92.19 71 VAL A C 1
ATOM 518 O O . VAL A 1 71 ? 5.763 -3.267 -4.264 1.00 92.19 71 VAL A O 1
ATOM 521 N N . PHE A 1 72 ? 6.025 -1.064 -4.498 1.00 92.25 72 PHE A N 1
ATOM 522 C CA . PHE A 1 72 ? 7.339 -1.009 -3.838 1.00 92.25 72 PHE A CA 1
ATOM 523 C C . PHE A 1 72 ? 7.273 -0.493 -2.396 1.00 92.25 72 PHE A C 1
ATOM 525 O O . PHE A 1 72 ? 8.282 -0.472 -1.691 1.00 92.25 72 PHE A O 1
ATOM 532 N N . GLY A 1 73 ? 6.099 -0.054 -1.946 1.00 92.62 73 GLY A N 1
ATOM 533 C CA . GLY A 1 73 ? 5.898 0.423 -0.587 1.00 92.62 73 GLY A CA 1
ATOM 534 C C . GLY A 1 73 ? 4.449 0.290 -0.152 1.00 92.62 73 GLY A C 1
ATOM 535 O O . GLY A 1 73 ? 3.533 0.470 -0.954 1.00 92.62 73 GLY A O 1
ATOM 536 N N . VAL A 1 74 ? 4.260 0.019 1.138 1.00 93.81 74 VAL A N 1
ATOM 537 C CA . VAL A 1 74 ? 2.955 0.001 1.801 1.00 93.81 74 VAL A CA 1
ATOM 538 C C . VAL A 1 74 ? 3.067 0.770 3.115 1.00 93.81 74 VAL A C 1
ATOM 540 O O . VAL A 1 74 ? 4.038 0.613 3.853 1.00 93.81 74 VAL A O 1
ATOM 543 N N . SER A 1 75 ? 2.083 1.612 3.421 1.00 93.81 75 SER A N 1
ATOM 544 C CA . SER A 1 75 ? 1.955 2.240 4.740 1.00 93.81 75 SER A CA 1
ATOM 545 C C . SER A 1 75 ? 0.506 2.227 5.200 1.00 93.81 75 SER A C 1
ATOM 547 O O . SER A 1 75 ? -0.405 2.256 4.378 1.00 93.81 75 SER A O 1
ATOM 549 N N . TRP A 1 76 ? 0.283 2.207 6.511 1.00 95.25 76 TRP A N 1
ATOM 550 C CA . TRP A 1 76 ? -1.054 2.296 7.084 1.00 95.25 76 TRP A CA 1
ATOM 551 C C . TRP A 1 76 ? -1.112 3.350 8.189 1.00 95.25 76 TRP A C 1
ATOM 553 O O . TRP A 1 76 ? -0.115 3.663 8.844 1.00 95.25 76 TRP A O 1
ATOM 563 N N . ARG A 1 77 ? -2.298 3.920 8.393 1.00 95.88 77 ARG A N 1
ATOM 564 C CA . ARG A 1 77 ? -2.607 4.829 9.498 1.00 95.88 77 ARG A CA 1
ATOM 565 C C . ARG A 1 77 ? -4.060 4.646 9.901 1.00 95.88 77 ARG A C 1
ATOM 567 O O . ARG A 1 77 ? -4.937 4.765 9.055 1.00 95.88 77 ARG A O 1
ATOM 574 N N . GLY A 1 78 ? -4.323 4.453 11.186 1.00 94.62 78 GLY A N 1
ATOM 575 C CA . GLY A 1 78 ? -5.691 4.342 11.672 1.00 94.62 78 GLY A CA 1
ATOM 576 C C . GLY A 1 78 ? -5.799 3.638 13.016 1.00 94.62 78 GLY A C 1
ATOM 577 O O . GLY A 1 78 ? -4.776 3.374 13.651 1.00 94.62 78 GLY A O 1
ATOM 578 N N . PRO A 1 79 ? -7.038 3.364 13.450 1.00 92.44 79 PRO A N 1
ATOM 579 C CA . PRO A 1 79 ? -7.313 2.720 14.729 1.00 92.44 79 PRO A CA 1
ATOM 580 C C . PRO A 1 79 ? -6.995 1.221 14.735 1.00 92.44 79 PRO A C 1
ATOM 582 O O . PRO A 1 79 ? -6.775 0.669 15.811 1.00 92.44 79 PRO A O 1
ATOM 585 N N . ALA A 1 80 ? -6.952 0.568 13.569 1.00 90.44 80 ALA A N 1
ATOM 586 C CA . ALA A 1 80 ? -6.612 -0.842 13.448 1.00 90.44 80 ALA A CA 1
ATOM 587 C C . ALA A 1 80 ? -5.335 -1.044 12.626 1.00 90.44 80 ALA A C 1
ATOM 589 O O . ALA A 1 80 ? -5.052 -0.321 11.666 1.00 90.44 80 ALA A O 1
ATOM 590 N N . 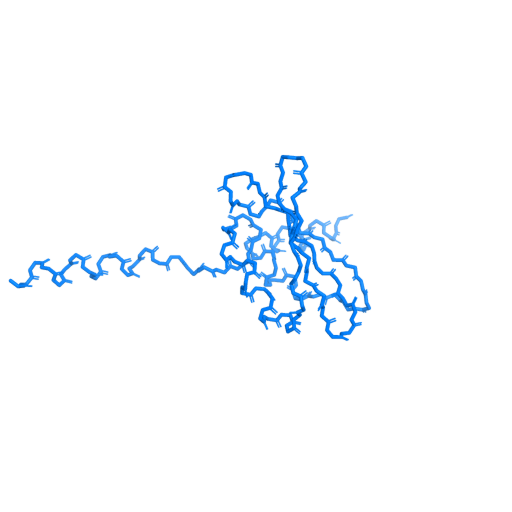VAL A 1 81 ? -4.563 -2.061 13.007 1.00 91.50 81 VAL A N 1
ATOM 591 C CA . VAL A 1 81 ? -3.492 -2.591 12.161 1.00 91.50 81 VAL A CA 1
ATOM 592 C C . VAL A 1 81 ? -4.151 -3.548 11.162 1.00 91.50 81 VAL A C 1
ATOM 594 O O . VAL A 1 81 ? -4.835 -4.474 11.604 1.00 91.50 81 VAL A O 1
ATOM 597 N N . PRO A 1 82 ? -4.004 -3.327 9.843 1.00 90.50 82 PRO A N 1
ATOM 598 C CA . PRO A 1 82 ? -4.514 -4.257 8.841 1.00 90.50 82 PRO A CA 1
ATOM 599 C C . PRO A 1 82 ? -3.774 -5.599 8.925 1.00 90.50 82 PRO A C 1
ATOM 601 O O . PRO A 1 82 ? -2.731 -5.700 9.573 1.00 90.50 82 PRO A O 1
ATOM 604 N N . ASP A 1 83 ? -4.284 -6.632 8.257 1.00 90.94 83 ASP A N 1
ATOM 605 C CA . ASP A 1 83 ? -3.566 -7.903 8.175 1.00 90.94 83 ASP A CA 1
ATOM 606 C C . ASP A 1 83 ? -2.258 -7.720 7.382 1.00 90.94 83 ASP A C 1
ATOM 608 O O . ASP A 1 83 ? -2.238 -7.645 6.153 1.00 90.94 83 ASP A O 1
ATOM 612 N N . LEU A 1 84 ? -1.149 -7.596 8.113 1.00 90.50 84 LEU A N 1
ATOM 613 C CA . LEU A 1 84 ? 0.172 -7.365 7.535 1.00 90.50 84 LEU A CA 1
ATOM 614 C C . LEU A 1 84 ? 0.719 -8.602 6.820 1.00 90.50 84 LEU A C 1
ATOM 616 O O . LEU A 1 84 ? 1.595 -8.451 5.973 1.00 90.50 84 LEU A O 1
ATOM 620 N N . ALA A 1 85 ? 0.227 -9.804 7.134 1.00 90.06 85 ALA A N 1
ATOM 621 C CA . ALA A 1 85 ? 0.605 -10.997 6.387 1.00 90.06 85 ALA A CA 1
ATOM 622 C C . ALA A 1 85 ? 0.027 -10.943 4.972 1.00 90.06 85 ALA A C 1
ATOM 624 O O . ALA A 1 85 ? 0.719 -11.296 4.019 1.00 90.06 85 ALA A O 1
ATOM 625 N N . GLU A 1 86 ? -1.204 -10.442 4.831 1.00 85.69 86 GLU A N 1
ATOM 626 C CA . GLU A 1 86 ? -1.815 -10.226 3.521 1.00 85.69 86 GLU A CA 1
ATOM 627 C C . GLU A 1 86 ? -1.120 -9.091 2.761 1.00 85.69 86 GLU A C 1
ATOM 629 O O . GLU A 1 86 ? -0.668 -9.326 1.649 1.00 85.69 86 GLU A O 1
ATOM 634 N N . LEU A 1 87 ? -0.933 -7.917 3.376 1.00 88.19 87 LEU A N 1
ATOM 635 C CA . LEU A 1 87 ? -0.351 -6.749 2.691 1.00 88.19 87 LEU A CA 1
ATOM 636 C C . LEU A 1 87 ? 1.133 -6.904 2.317 1.00 88.19 87 LEU A C 1
ATOM 638 O O . LEU A 1 87 ? 1.603 -6.326 1.334 1.00 88.19 87 LEU A O 1
ATOM 642 N N . LEU A 1 88 ? 1.914 -7.625 3.128 1.00 89.81 88 LEU A N 1
ATOM 643 C CA . LEU A 1 88 ? 3.364 -7.752 2.931 1.00 89.81 88 LEU A CA 1
ATOM 644 C C . LEU A 1 88 ? 3.775 -9.085 2.301 1.00 89.81 88 LEU A C 1
ATOM 646 O O . LEU A 1 88 ? 4.915 -9.190 1.849 1.00 89.81 88 LEU A O 1
ATOM 650 N N . GLY A 1 89 ? 2.890 -10.088 2.277 1.00 87.56 89 GLY A N 1
ATOM 651 C CA . GLY A 1 89 ? 3.138 -11.435 1.750 1.00 87.56 89 GLY A CA 1
ATOM 652 C C . GLY A 1 89 ? 4.506 -12.001 2.122 1.00 87.56 89 GLY A C 1
ATOM 653 O O . GLY A 1 89 ? 4.824 -12.128 3.305 1.00 87.56 89 GLY A O 1
ATOM 654 N N . ASP A 1 90 ? 5.338 -12.317 1.126 1.00 88.25 90 ASP A N 1
ATOM 655 C CA . ASP A 1 90 ? 6.663 -12.925 1.331 1.00 88.25 90 ASP A CA 1
ATOM 656 C C . ASP A 1 90 ? 7.593 -12.075 2.225 1.00 88.25 90 ASP A C 1
ATOM 658 O O . ASP A 1 90 ? 8.461 -12.610 2.919 1.00 88.25 90 ASP A O 1
ATOM 662 N N . TYR A 1 91 ? 7.384 -10.754 2.285 1.00 89.75 91 TYR A N 1
ATOM 663 C CA . TYR A 1 91 ? 8.153 -9.842 3.136 1.00 89.75 91 TYR A CA 1
ATOM 664 C C . TYR A 1 91 ? 7.665 -9.796 4.591 1.00 89.75 91 TYR A C 1
ATOM 666 O O . TYR A 1 91 ? 8.346 -9.228 5.449 1.00 89.75 91 TYR A O 1
ATOM 674 N N . PHE A 1 92 ? 6.527 -10.414 4.920 1.00 91.69 92 PHE A N 1
ATOM 675 C CA . PHE A 1 92 ? 5.978 -10.396 6.277 1.00 91.69 92 PHE A CA 1
ATOM 676 C C . PHE A 1 92 ? 6.908 -11.059 7.305 1.00 91.69 92 PHE A C 1
ATOM 678 O O . PHE A 1 92 ? 7.042 -10.577 8.431 1.00 91.69 92 PHE A O 1
ATOM 685 N N . ALA A 1 93 ? 7.592 -12.144 6.928 1.00 91.88 93 ALA A N 1
ATOM 686 C CA . ALA A 1 93 ? 8.556 -12.809 7.808 1.00 91.88 93 ALA A CA 1
ATOM 687 C C . ALA A 1 93 ? 9.740 -11.888 8.153 1.00 91.88 93 ALA A C 1
ATOM 689 O O . ALA A 1 93 ? 10.139 -11.797 9.315 1.00 91.88 93 ALA A O 1
ATOM 690 N N . LEU A 1 94 ? 10.251 -11.156 7.157 1.00 91.62 94 LEU A N 1
ATOM 691 C CA . LEU A 1 94 ? 11.313 -10.170 7.347 1.00 91.62 94 LEU A CA 1
ATOM 692 C C . LEU A 1 94 ? 10.847 -9.019 8.248 1.00 91.62 94 LEU A C 1
ATOM 694 O O . LEU A 1 94 ? 11.570 -8.632 9.164 1.00 91.62 94 LEU A O 1
ATOM 698 N N . PHE A 1 95 ? 9.628 -8.515 8.034 1.00 90.94 95 PHE A N 1
ATOM 699 C CA . PHE A 1 95 ? 9.026 -7.486 8.883 1.00 90.94 95 PHE A CA 1
ATOM 700 C C . PHE A 1 95 ? 8.955 -7.925 10.353 1.00 90.94 95 PHE A C 1
ATOM 702 O O . PHE A 1 95 ? 9.411 -7.198 11.232 1.00 90.94 95 PHE A O 1
ATOM 709 N N . GLN A 1 96 ? 8.458 -9.137 10.623 1.00 93.75 96 GLN A N 1
ATOM 710 C CA . GLN A 1 96 ? 8.389 -9.679 11.984 1.00 93.75 96 GLN A CA 1
ATOM 711 C C . GLN A 1 96 ? 9.762 -9.849 12.637 1.00 93.75 96 GLN A C 1
ATOM 713 O O . GLN A 1 96 ? 9.881 -9.746 13.857 1.00 93.75 96 GLN A O 1
ATOM 718 N N . GLN A 1 97 ? 10.791 -10.171 11.853 1.00 94.44 97 GLN A N 1
ATOM 719 C CA . GLN A 1 97 ? 12.148 -10.283 12.370 1.00 94.44 97 GLN A CA 1
ATOM 720 C C . GLN A 1 97 ? 12.714 -8.906 12.730 1.00 94.44 97 GLN A C 1
ATOM 722 O O . GLN A 1 97 ? 13.259 -8.746 13.820 1.00 94.44 97 GLN A O 1
ATOM 727 N N . ALA A 1 98 ? 12.524 -7.911 11.861 1.00 91.69 98 ALA A N 1
ATOM 728 C CA . ALA A 1 98 ? 12.965 -6.537 12.089 1.00 91.69 98 ALA A CA 1
ATOM 729 C C . ALA A 1 98 ? 12.204 -5.839 13.230 1.00 91.69 98 ALA A C 1
ATOM 731 O O . ALA A 1 98 ? 12.760 -4.985 13.906 1.00 91.69 98 ALA A O 1
ATOM 732 N N . SER A 1 99 ? 10.947 -6.204 13.496 1.00 88.44 99 SER A N 1
ATOM 733 C CA . SER A 1 99 ? 10.172 -5.613 14.597 1.00 88.44 99 SER A CA 1
ATOM 734 C C . SER A 1 99 ? 10.576 -6.121 15.988 1.00 88.44 99 SER A C 1
ATOM 736 O O . SER A 1 99 ? 10.049 -5.638 16.987 1.00 88.44 99 SER A O 1
ATOM 738 N N . ARG A 1 100 ? 11.428 -7.151 16.068 1.00 87.00 100 ARG A N 1
ATOM 739 C CA . ARG A 1 100 ? 11.895 -7.759 17.329 1.00 87.00 100 ARG A CA 1
ATOM 740 C C . ARG A 1 100 ? 13.286 -7.278 17.756 1.00 87.00 100 ARG A C 1
ATOM 742 O O . ARG A 1 100 ? 13.708 -7.637 18.854 1.00 87.00 100 ARG A O 1
ATOM 749 N N . SER A 1 101 ? 13.993 -6.549 16.892 1.00 66.12 101 SER A N 1
ATOM 750 C CA . SER A 1 101 ? 15.312 -5.951 17.151 1.00 66.12 101 SER A CA 1
ATOM 751 C C . SER A 1 101 ? 15.184 -4.527 17.663 1.00 66.12 101 SER A C 1
ATOM 753 O O . SER A 1 101 ? 15.955 -4.174 18.577 1.00 66.12 101 SER A O 1
#

pLDDT: mean 82.21, std 17.32, range [42.88, 97.06]

Nearest PDB structures (foldseek):
  5e86-assembly1_A  TM=5.248E-01  e=8.447E-01  Homo sapiens
  3dob-assembly1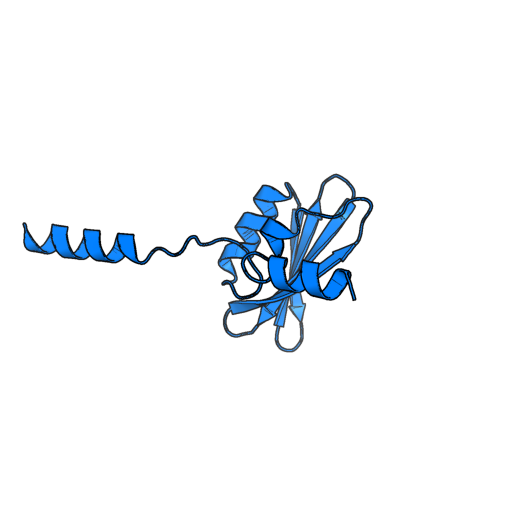_A  TM=5.002E-01  e=7.934E-01  Caenorhabditis elegans
  4r5l-assembly1_A  TM=5.159E-01  e=1.309E+00  Escherichia coli K-12
  4po2-assembly2_B  TM=5.154E-01  e=1.394E+00  Homo sapiens
  2op6-assembly1_A  TM=3.898E-01  e=5.118E-01  Caenorhabditis elegans

Foldseek 3Di:
DVVVVVVVVVVVVPCDPQAQAQFHFLVNLVVVLVVLVFDWDWDDDVQWIWIWTQHPQRKIKIFTAGPVRGGNDIDIDGPDDPDCCRNHPVCSVVVVVVVVD

Radius of gyration: 16.55 Å; Cα contacts (8 Å, |Δi|>4): 158; chains: 1; bounding box: 30×45×49 Å

Solvent-accessible surface area (backbone atoms only — not comparable to full-atom values): 5710 Å² total; per-residue (Å²): 117,76,68,64,56,54,57,55,56,58,60,62,77,65,63,66,80,83,55,39,22,61,73,25,53,59,78,13,57,64,53,48,24,60,74,56,63,25,52,73,48,76,48,80,55,93,80,31,38,38,39,37,27,38,24,87,82,58,25,35,38,37,40,34,24,38,86,89,33,31,24,80,44,76,49,76,51,56,88,58,82,72,68,50,58,56,52,26,36,88,50,30,64,58,51,58,55,61,74,73,112

Sequence (101 aa):
MRTLLATVAIALLGARPAWAVLGQGMSSVSSDQQRLKGRLRSATGEGFSLHEITAADGTLVREYVSPAGEVFGVSWRGPAVPDLAELLGDYFALFQQASRS

Secondary structure (DSSP, 8-state):
-HHHHHHHHHHHTT-------TT-BGGGHHHHHHHTTPEEEEEEETTEEEEEEE-TTSPEEEEEE-TTSBEEEEEEESSS---HHHHHGGGHHHHHHHTT-